Protein AF-A0A7V7WPY6-F1 (afdb_monomer_lite)

Radius of gyration: 11.06 Å; chains: 1; bounding box: 27×17×24 Å

Sequence (47 aa):
AIQSLLATAQLNGIEPYAWLKATLEKLPTWPHRRLDELLPLRQSMPQ

Foldseek 3Di:
DLVVQLVVLVVVVHNSVVLVVVLVVCVVPDDPVCNLVSGSDRPPDDD

Secondary structure (DSSP, 8-state):
-HHHHHHHHHHTT--HHHHHHHHHHHGGGS-GGGGGGGSSS------

Structure (mmCIF, N/CA/C/O backbone):
data_AF-A0A7V7WPY6-F1
#
_entry.id   AF-A0A7V7WPY6-F1
#
loop_
_atom_site.group_PDB
_atom_site.id
_atom_site.type_symbol
_atom_site.label_atom_id
_atom_site.label_alt_id
_atom_site.label_comp_id
_atom_site.label_asym_id
_atom_site.label_entity_id
_atom_site.label_seq_id
_atom_site.pdbx_PDB_ins_code
_atom_site.Cartn_x
_atom_site.Cartn_y
_atom_site.Cartn_z
_atom_site.occupancy
_atom_site.B_iso_or_equiv
_atom_site.auth_seq_id
_atom_site.auth_comp_id
_atom_site.auth_asym_id
_atom_site.auth_atom_id
_atom_site.pdbx_PDB_model_num
ATOM 1 N N . ALA A 1 1 ? 2.753 8.577 2.494 1.00 76.75 1 ALA A N 1
ATOM 2 C CA . ALA A 1 1 ? 2.328 7.791 1.316 1.00 76.75 1 ALA A CA 1
ATOM 3 C C . ALA A 1 1 ? 2.169 6.302 1.644 1.00 76.75 1 ALA A C 1
ATOM 5 O O . ALA A 1 1 ? 1.042 5.833 1.629 1.00 76.75 1 ALA A O 1
ATOM 6 N N . ILE A 1 2 ? 3.231 5.567 2.016 1.00 86.38 2 ILE A N 1
ATOM 7 C CA . ILE A 1 2 ? 3.143 4.108 2.275 1.00 86.38 2 ILE A CA 1
ATOM 8 C C . ILE A 1 2 ? 2.190 3.770 3.432 1.00 86.38 2 ILE A C 1
ATOM 10 O O . ILE A 1 2 ? 1.329 2.913 3.277 1.00 86.38 2 ILE A O 1
ATOM 14 N N . GLN A 1 3 ? 2.281 4.486 4.558 1.00 92.06 3 GLN A N 1
ATOM 15 C CA . GLN A 1 3 ? 1.394 4.264 5.712 1.00 92.06 3 GLN A CA 1
ATOM 16 C C . GLN A 1 3 ? -0.094 4.404 5.348 1.00 92.06 3 GLN A C 1
ATOM 18 O O . GLN A 1 3 ? -0.911 3.600 5.780 1.00 92.06 3 GLN A O 1
ATOM 23 N N . SER A 1 4 ? -0.437 5.375 4.496 1.00 90.69 4 SER A N 1
ATOM 24 C CA . SER A 1 4 ? -1.806 5.568 4.005 1.00 90.69 4 SER A CA 1
ATOM 25 C C . SER A 1 4 ? -2.278 4.396 3.136 1.00 90.69 4 SER A C 1
ATOM 27 O O . SER A 1 4 ? -3.420 3.982 3.265 1.00 90.69 4 SER A O 1
ATOM 29 N N . LEU A 1 5 ? -1.410 3.815 2.297 1.00 92.00 5 LEU A N 1
ATOM 30 C CA . LEU A 1 5 ? -1.745 2.642 1.474 1.00 92.00 5 LEU A CA 1
ATOM 31 C C . LEU A 1 5 ? -1.955 1.380 2.319 1.00 92.00 5 LEU A C 1
ATOM 33 O O . LEU A 1 5 ? -2.890 0.625 2.062 1.00 92.00 5 LEU A O 1
ATOM 37 N N . LEU A 1 6 ? -1.129 1.178 3.349 1.00 93.56 6 LEU A N 1
ATOM 38 C CA . L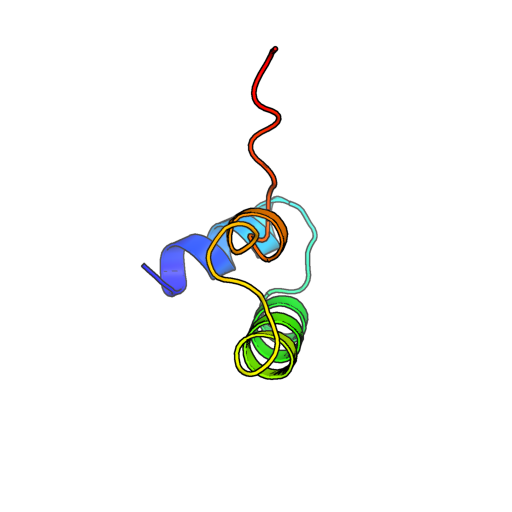EU A 1 6 ? -1.288 0.065 4.290 1.00 93.56 6 LEU A CA 1
ATOM 39 C C . LEU A 1 6 ? -2.593 0.185 5.085 1.00 93.56 6 LEU A C 1
ATOM 41 O O . LEU A 1 6 ? -3.322 -0.797 5.210 1.00 93.56 6 LEU A O 1
ATOM 45 N N . ALA A 1 7 ? -2.918 1.391 5.561 1.00 93.00 7 ALA A N 1
ATOM 46 C CA . ALA A 1 7 ? -4.191 1.659 6.223 1.00 93.00 7 ALA A CA 1
ATOM 47 C C . ALA A 1 7 ? -5.379 1.382 5.285 1.00 93.00 7 ALA A C 1
ATOM 49 O O . ALA A 1 7 ? -6.333 0.721 5.682 1.00 93.00 7 ALA A O 1
ATOM 50 N N . THR A 1 8 ? -5.303 1.810 4.021 1.00 92.69 8 THR A N 1
ATOM 51 C CA . THR A 1 8 ? -6.330 1.520 3.010 1.00 92.69 8 THR A CA 1
ATOM 52 C C . THR A 1 8 ? -6.503 0.019 2.774 1.00 92.69 8 THR A C 1
ATOM 54 O O . THR A 1 8 ? -7.637 -0.454 2.752 1.00 92.69 8 THR A O 1
ATOM 57 N N . ALA A 1 9 ? -5.411 -0.742 2.638 1.00 93.44 9 ALA A N 1
ATOM 58 C CA . ALA A 1 9 ? -5.470 -2.198 2.505 1.00 93.44 9 ALA A CA 1
ATOM 59 C C . ALA A 1 9 ? -6.191 -2.832 3.708 1.00 93.44 9 ALA A C 1
ATOM 61 O O . ALA A 1 9 ? -7.159 -3.572 3.530 1.00 93.44 9 ALA A O 1
ATOM 62 N N . GLN A 1 10 ? -5.794 -2.447 4.924 1.00 93.31 10 GLN A N 1
ATOM 63 C CA . GLN A 1 10 ? -6.380 -2.961 6.161 1.00 93.31 10 GLN A CA 1
ATOM 64 C C . GLN A 1 10 ? -7.880 -2.658 6.270 1.00 93.31 10 GLN A C 1
ATOM 66 O O . GLN A 1 10 ? -8.667 -3.552 6.576 1.00 93.31 10 GLN A O 1
ATOM 71 N N . LEU A 1 11 ? -8.287 -1.419 5.974 1.00 94.38 11 LEU A N 1
A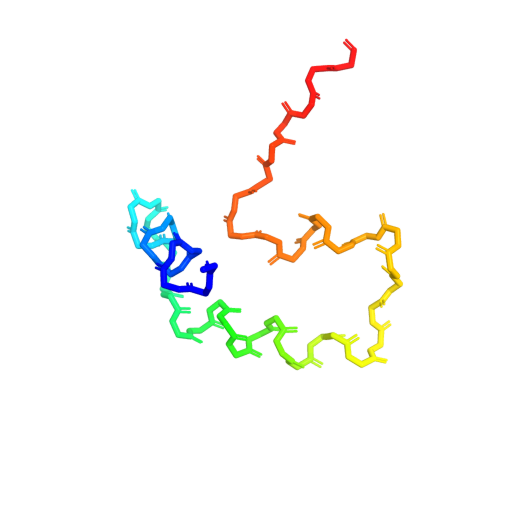TOM 72 C CA . LEU A 1 11 ? -9.691 -0.992 6.004 1.00 94.38 11 LEU A CA 1
ATOM 73 C C . LEU A 1 11 ? -10.576 -1.756 5.010 1.00 94.38 11 LEU A C 1
ATOM 75 O O . LEU A 1 11 ? -11.791 -1.782 5.174 1.00 94.38 11 LEU A O 1
ATOM 79 N N . ASN A 1 12 ? -9.975 -2.382 3.998 1.00 91.62 12 ASN A N 1
ATOM 80 C CA . ASN A 1 12 ? -10.680 -3.117 2.950 1.00 91.62 12 ASN A CA 1
ATOM 81 C C . ASN A 1 12 ? -10.462 -4.634 3.049 1.00 91.62 12 ASN A C 1
ATOM 83 O O . ASN A 1 12 ? -10.737 -5.363 2.099 1.00 91.62 12 ASN A O 1
ATOM 87 N N . GLY A 1 13 ? -9.977 -5.119 4.197 1.00 93.69 13 GLY A N 1
ATOM 88 C CA . GLY A 1 13 ? -9.797 -6.549 4.459 1.00 93.69 13 GLY A CA 1
ATOM 89 C C . GLY A 1 13 ? -8.629 -7.189 3.705 1.00 93.69 13 GLY A C 1
ATOM 90 O O . GLY A 1 13 ? -8.543 -8.413 3.636 1.00 93.69 13 GLY A O 1
ATOM 91 N N . ILE A 1 14 ? -7.726 -6.385 3.143 1.00 94.69 14 ILE A N 1
ATOM 92 C CA . ILE A 1 14 ? -6.509 -6.854 2.482 1.00 94.69 14 ILE A CA 1
ATOM 93 C C . ILE A 1 14 ? -5.384 -6.864 3.513 1.00 94.69 14 ILE A C 1
ATOM 95 O O . ILE A 1 14 ? -5.160 -5.874 4.210 1.00 94.69 14 ILE A O 1
ATOM 99 N N . GLU A 1 15 ? -4.649 -7.973 3.597 1.00 96.00 15 GLU A N 1
ATOM 100 C CA . GLU A 1 15 ? -3.498 -8.074 4.495 1.00 96.00 15 GLU A CA 1
ATOM 101 C C . GLU A 1 15 ? -2.384 -7.105 4.028 1.00 96.00 15 GLU A C 1
ATOM 103 O O . GLU A 1 15 ? -1.857 -7.276 2.919 1.00 96.00 15 GLU A O 1
ATOM 108 N N . PRO A 1 16 ? -2.040 -6.061 4.814 1.00 93.94 16 PRO A N 1
ATOM 109 C CA . PRO A 1 16 ? -1.203 -4.959 4.338 1.00 93.94 16 PRO A CA 1
ATOM 110 C C . PRO A 1 16 ? 0.215 -5.377 3.946 1.00 93.94 16 PRO A C 1
ATOM 112 O O . PRO A 1 16 ? 0.756 -4.878 2.955 1.00 93.94 16 PRO A O 1
ATOM 115 N N . TYR A 1 17 ? 0.831 -6.282 4.706 1.00 93.94 17 TYR A N 1
ATOM 116 C CA . TYR A 1 17 ? 2.206 -6.709 4.475 1.00 93.94 17 TYR A CA 1
ATOM 117 C C . TYR A 1 17 ? 2.314 -7.658 3.280 1.00 93.94 17 TYR A C 1
ATOM 119 O O . TYR A 1 17 ? 3.231 -7.501 2.473 1.00 93.94 17 TYR A O 1
ATOM 127 N N . ALA A 1 18 ? 1.373 -8.584 3.100 1.00 95.19 18 ALA A N 1
ATOM 128 C CA . ALA A 1 18 ? 1.291 -9.450 1.929 1.00 95.19 18 ALA A CA 1
ATOM 129 C C . ALA A 1 18 ? 1.057 -8.633 0.660 1.00 95.19 18 ALA A C 1
ATOM 131 O O . ALA A 1 18 ? 1.723 -8.881 -0.346 1.00 95.19 18 ALA A O 1
ATOM 132 N N . TRP A 1 19 ? 0.174 -7.629 0.705 1.00 94.38 19 TRP A N 1
ATOM 133 C CA . TRP A 1 19 ? -0.021 -6.715 -0.420 1.00 94.38 19 TRP A CA 1
ATOM 134 C C . TRP A 1 19 ? 1.264 -5.947 -0.756 1.00 94.38 19 TRP A C 1
ATOM 136 O O . TRP A 1 19 ? 1.671 -5.910 -1.921 1.00 94.38 19 TRP A O 1
ATOM 146 N N . LEU A 1 20 ? 1.938 -5.372 0.247 1.00 94.50 20 LEU A N 1
ATOM 147 C CA . LEU A 1 20 ? 3.178 -4.625 0.034 1.00 94.50 20 LEU A CA 1
ATOM 148 C C . LEU A 1 20 ? 4.275 -5.524 -0.548 1.00 94.50 20 LEU A C 1
ATOM 150 O O . LEU A 1 20 ? 4.925 -5.144 -1.521 1.00 94.50 20 LEU A O 1
ATOM 154 N N . LYS A 1 21 ? 4.447 -6.729 0.003 1.00 95.12 21 LYS A N 1
ATOM 155 C CA . LYS A 1 21 ? 5.409 -7.717 -0.492 1.00 95.12 21 LYS A CA 1
ATOM 156 C C . LYS A 1 21 ? 5.132 -8.071 -1.953 1.00 95.12 21 LYS A C 1
ATOM 158 O O . LYS A 1 21 ? 6.013 -7.897 -2.789 1.00 95.12 21 LYS A O 1
ATOM 163 N N . ALA A 1 22 ? 3.901 -8.468 -2.274 1.00 93.62 22 ALA A N 1
ATOM 164 C CA . ALA A 1 22 ? 3.515 -8.831 -3.636 1.00 93.62 22 ALA A CA 1
ATOM 165 C C . ALA A 1 22 ? 3.677 -7.662 -4.625 1.00 93.62 22 ALA A C 1
ATOM 167 O O . ALA A 1 22 ? 3.991 -7.870 -5.797 1.00 93.62 22 ALA A O 1
ATOM 168 N N . THR A 1 23 ? 3.469 -6.428 -4.163 1.00 93.75 23 THR A N 1
ATOM 169 C CA . THR A 1 23 ? 3.666 -5.211 -4.962 1.00 93.75 23 THR A CA 1
ATOM 170 C C . THR A 1 23 ? 5.145 -4.978 -5.264 1.00 93.75 23 THR A C 1
ATOM 172 O O . THR A 1 23 ? 5.506 -4.757 -6.420 1.00 93.75 23 THR A O 1
ATOM 175 N N . LEU A 1 24 ? 6.011 -5.081 -4.252 1.00 94.25 24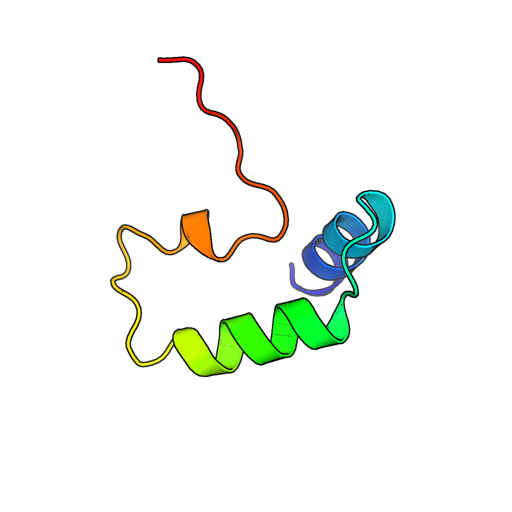 LEU A N 1
ATOM 176 C CA . LEU A 1 24 ? 7.464 -4.945 -4.397 1.00 94.25 24 LEU A CA 1
ATOM 177 C C . LEU A 1 24 ? 8.073 -6.052 -5.266 1.00 94.25 24 LEU A C 1
ATOM 179 O O . LEU A 1 24 ? 8.972 -5.772 -6.052 1.00 94.25 24 LEU A O 1
ATOM 183 N N . GLU A 1 25 ? 7.559 -7.279 -5.181 1.00 95.81 25 GLU A N 1
ATOM 184 C CA . GLU A 1 25 ? 7.986 -8.399 -6.031 1.00 95.81 25 GLU A CA 1
ATOM 185 C C . GLU A 1 25 ? 7.623 -8.180 -7.510 1.00 95.81 25 GLU A C 1
ATOM 187 O O . GLU A 1 25 ? 8.378 -8.564 -8.401 1.00 95.81 25 GLU A O 1
ATOM 192 N N . LYS A 1 26 ? 6.484 -7.534 -7.790 1.00 93.25 26 LYS A N 1
ATOM 193 C CA . LYS A 1 26 ? 6.009 -7.272 -9.160 1.00 93.25 26 LYS A CA 1
ATOM 194 C C . LYS A 1 26 ? 6.641 -6.036 -9.793 1.00 93.25 26 LYS A C 1
ATOM 196 O O . LYS A 1 26 ? 6.890 -6.041 -10.997 1.00 93.25 26 LYS A O 1
ATOM 201 N N . LEU A 1 27 ? 6.923 -5.005 -8.995 1.00 93.06 27 LEU A N 1
ATOM 202 C CA . LEU A 1 27 ? 7.421 -3.693 -9.428 1.00 93.06 27 LEU A CA 1
ATOM 203 C C . LEU A 1 27 ? 8.552 -3.727 -10.479 1.00 93.06 27 LEU A C 1
ATOM 205 O O . LEU A 1 27 ? 8.426 -3.006 -11.465 1.00 93.06 27 LEU A O 1
ATOM 209 N N . PRO A 1 28 ? 9.606 -4.563 -10.357 1.00 93.50 28 PRO A N 1
ATOM 210 C CA . PRO A 1 28 ? 10.711 -4.589 -11.322 1.00 93.50 28 PRO A CA 1
ATOM 211 C C . PRO A 1 28 ? 10.306 -4.990 -12.745 1.00 93.50 28 PRO A C 1
ATOM 213 O O . PRO A 1 28 ? 10.996 -4.654 -13.703 1.00 93.50 28 PRO A O 1
ATOM 216 N N . THR A 1 29 ? 9.205 -5.729 -12.886 1.00 93.44 29 THR A N 1
ATOM 217 C CA . THR A 1 29 ? 8.721 -6.259 -14.173 1.00 93.44 29 THR A CA 1
ATOM 218 C C . THR A 1 29 ? 7.406 -5.621 -14.615 1.00 93.44 29 THR A C 1
ATOM 220 O O . THR A 1 29 ? 6.906 -5.918 -15.701 1.00 93.44 29 THR A O 1
ATOM 223 N N . TRP A 1 30 ? 6.831 -4.735 -13.794 1.00 93.50 30 TRP A N 1
ATOM 224 C CA . TRP A 1 30 ? 5.514 -4.168 -14.045 1.00 93.50 30 TRP A CA 1
ATOM 225 C C . TRP A 1 30 ? 5.607 -2.911 -14.918 1.00 93.50 30 TRP A C 1
ATOM 227 O O . TRP A 1 30 ? 6.371 -1.995 -14.610 1.00 93.50 30 TRP A O 1
ATOM 237 N N . PRO A 1 31 ? 4.820 -2.803 -16.000 1.00 93.00 31 PRO A N 1
ATOM 238 C CA . PRO A 1 31 ? 4.834 -1.611 -16.835 1.00 93.00 31 PRO A CA 1
ATOM 239 C C . PRO A 1 31 ? 4.232 -0.413 -16.085 1.00 93.00 31 PRO A C 1
ATOM 241 O O . PRO A 1 31 ? 3.145 -0.511 -15.516 1.00 93.00 31 PRO A O 1
ATOM 244 N N . HIS A 1 32 ? 4.899 0.745 -16.160 1.00 87.19 32 HIS A N 1
ATOM 245 C CA . HIS A 1 32 ? 4.506 1.983 -15.466 1.00 87.19 32 HIS A CA 1
ATOM 246 C C . HIS A 1 32 ? 3.038 2.387 -15.689 1.00 87.19 32 HIS A C 1
ATOM 248 O O . HIS A 1 32 ? 2.372 2.833 -14.762 1.00 87.19 32 HIS A O 1
ATOM 254 N N . ARG A 1 33 ? 2.501 2.166 -16.898 1.00 89.81 33 ARG A N 1
ATOM 255 C CA . ARG A 1 33 ? 1.099 2.462 -17.255 1.00 89.81 33 ARG A CA 1
ATOM 256 C C . ARG A 1 33 ? 0.067 1.621 -16.482 1.00 89.81 33 ARG A C 1
ATOM 258 O O . ARG A 1 33 ? -1.118 1.908 -16.554 1.00 89.81 33 ARG A O 1
ATOM 265 N N . ARG A 1 34 ? 0.497 0.559 -15.796 1.00 88.06 34 ARG A N 1
ATOM 266 C CA . ARG A 1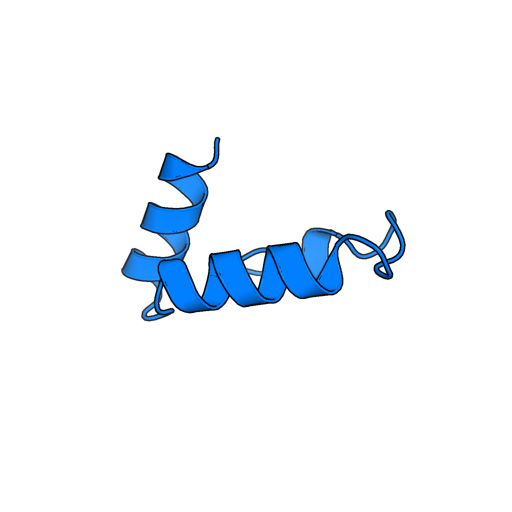 34 ? -0.364 -0.380 -15.059 1.00 88.06 34 ARG A CA 1
ATOM 267 C C . ARG A 1 34 ? -0.070 -0.380 -13.559 1.00 88.06 34 ARG A C 1
ATOM 269 O O . ARG A 1 34 ? -0.458 -1.322 -12.872 1.00 88.06 34 ARG A O 1
ATOM 276 N N . LEU A 1 35 ? 0.631 0.633 -13.043 1.00 88.56 35 LEU A N 1
ATOM 277 C CA . LEU A 1 35 ? 0.922 0.738 -11.608 1.00 88.56 35 LEU A CA 1
ATOM 278 C C . LEU A 1 35 ? -0.353 0.819 -10.764 1.00 88.56 35 LEU A C 1
ATOM 280 O O . LEU A 1 35 ? -0.388 0.260 -9.671 1.00 88.56 35 LEU A O 1
ATOM 284 N N . ASP A 1 36 ? -1.420 1.410 -11.299 1.00 88.19 36 ASP A N 1
ATOM 285 C CA . ASP A 1 36 ? -2.730 1.479 -10.644 1.00 88.19 36 ASP A CA 1
ATOM 286 C C . ASP A 1 36 ? -3.316 0.090 -10.336 1.00 88.19 36 ASP A C 1
ATOM 288 O O . ASP A 1 36 ? -4.085 -0.077 -9.393 1.00 88.19 36 ASP A O 1
ATOM 292 N N . GLU A 1 37 ? -2.918 -0.942 -11.088 1.00 88.62 37 GLU A N 1
ATOM 293 C CA . GLU A 1 37 ? -3.336 -2.325 -10.843 1.00 88.62 37 GLU A CA 1
ATOM 294 C C . GLU A 1 37 ? -2.690 -2.954 -9.608 1.00 88.62 37 GLU A C 1
ATOM 296 O O . GLU A 1 37 ? -3.193 -3.970 -9.123 1.00 88.62 37 GLU A O 1
ATOM 301 N N . LEU A 1 38 ? -1.580 -2.380 -9.133 1.00 90.75 38 LEU A N 1
ATOM 302 C CA . LEU A 1 38 ? -0.879 -2.807 -7.926 1.00 90.75 38 LEU A CA 1
ATOM 303 C C . LEU A 1 38 ? -1.383 -2.080 -6.676 1.00 90.75 38 LEU A C 1
ATOM 305 O O . LEU A 1 38 ? -0.990 -2.447 -5.573 1.00 90.75 38 LEU A O 1
ATOM 309 N N . LEU A 1 39 ? -2.241 -1.064 -6.810 1.00 91.06 39 LEU A N 1
ATOM 310 C CA . LEU A 1 39 ? -2.820 -0.379 -5.658 1.00 91.06 39 LEU A CA 1
ATOM 311 C C . LEU A 1 39 ? -3.753 -1.321 -4.878 1.00 91.06 39 LEU A C 1
ATOM 313 O O . LEU A 1 39 ? -4.406 -2.179 -5.475 1.00 91.06 39 LEU A O 1
ATOM 317 N N . PRO A 1 40 ? -3.846 -1.164 -3.543 1.00 86.25 40 PRO A N 1
ATOM 318 C CA . PRO A 1 40 ? -4.653 -2.052 -2.710 1.00 86.25 40 PRO A CA 1
ATOM 319 C C . PRO A 1 40 ? -6.149 -1.882 -2.994 1.00 86.25 40 PRO A C 1
ATOM 321 O O . PRO A 1 40 ? -6.930 -2.796 -2.776 1.00 86.25 40 PRO A O 1
ATOM 324 N N . LEU A 1 41 ? -6.552 -0.735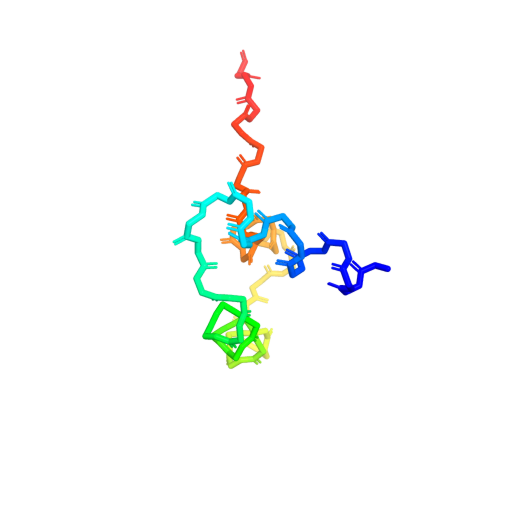 -3.540 1.00 84.12 41 LE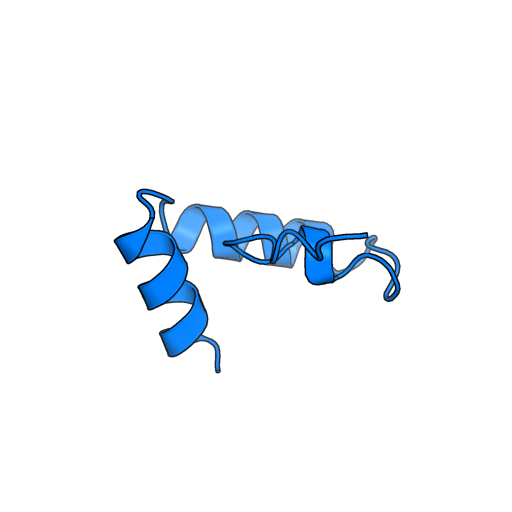U A N 1
ATOM 325 C CA . LEU A 1 41 ? -7.877 -0.518 -4.094 1.00 84.12 41 LEU A CA 1
ATOM 326 C C . LEU A 1 41 ? -7.738 0.069 -5.483 1.00 84.12 41 LEU A C 1
ATOM 328 O O . LEU A 1 41 ? -7.102 1.110 -5.664 1.00 84.12 41 LEU A O 1
ATOM 332 N N . ARG A 1 42 ? -8.382 -0.574 -6.455 1.00 72.88 42 ARG A N 1
ATOM 333 C CA . ARG A 1 42 ? -8.580 0.040 -7.761 1.00 72.88 42 ARG A CA 1
ATOM 334 C C . ARG A 1 42 ? -9.625 1.128 -7.590 1.00 72.88 42 ARG A C 1
ATOM 336 O O . ARG A 1 42 ? -10.737 0.854 -7.143 1.00 72.88 42 ARG A O 1
ATOM 343 N N . GLN A 1 43 ? -9.288 2.353 -7.971 1.00 64.00 43 GLN A N 1
ATOM 344 C CA . GLN A 1 43 ? -10.332 3.305 -8.306 1.00 64.00 43 GLN A CA 1
ATOM 345 C C . GLN A 1 43 ? -11.007 2.746 -9.556 1.00 64.00 43 GLN A C 1
ATOM 347 O O . GLN A 1 43 ? -10.418 2.749 -10.636 1.00 64.00 43 GLN A O 1
ATOM 352 N N . SER A 1 44 ? -12.208 2.188 -9.400 1.00 54.12 44 SER A N 1
ATOM 353 C CA . SER A 1 44 ? -13.096 1.961 -10.532 1.00 54.12 44 SER A CA 1
ATOM 354 C C . SER A 1 44 ? -13.345 3.332 -11.148 1.00 54.12 44 SER A C 1
ATOM 356 O O . SER A 1 44 ? -14.187 4.079 -10.658 1.00 54.12 44 SER A O 1
ATOM 358 N N . MET A 1 45 ? -12.554 3.715 -12.150 1.00 54.47 45 MET A N 1
ATOM 359 C CA . MET A 1 45 ? -12.891 4.867 -12.973 1.00 54.47 45 MET A CA 1
ATOM 360 C C . MET A 1 45 ? -14.239 4.536 -13.622 1.00 54.47 45 MET A C 1
ATOM 362 O O . MET A 1 45 ? -14.307 3.527 -14.333 1.00 54.47 45 MET A O 1
ATOM 366 N N . PRO A 1 46 ? -15.315 5.304 -13.370 1.00 49.00 46 PRO A N 1
ATOM 367 C CA . PRO A 1 46 ? -16.464 5.233 -14.254 1.00 49.00 46 PRO A CA 1
ATOM 368 C C . PRO A 1 46 ? -15.967 5.637 -15.649 1.00 49.00 46 PRO A C 1
ATOM 370 O O . PRO A 1 46 ? -15.256 6.636 -15.780 1.00 49.00 46 PRO A O 1
ATOM 373 N N . GLN A 1 47 ? -16.245 4.793 -16.645 1.00 53.28 47 GLN A N 1
ATOM 374 C CA . GLN A 1 47 ? -16.016 5.126 -18.053 1.00 53.28 47 GLN A CA 1
ATOM 375 C C . GLN A 1 47 ? -16.910 6.286 -18.483 1.00 53.28 47 GLN A C 1
ATOM 377 O O . GLN A 1 47 ? -18.052 6.356 -17.971 1.00 53.28 47 GLN A O 1
#

pLDDT: mean 87.42, std 12.13, range [49.0, 96.0]